Protein AF-A0A6P0M1K2-F1 (afdb_monomer)

Foldseek 3Di:
DVVVVVVVVVVVVVVVVVVVVVVVVQVVLQVLQVLLQKGWDDWDDPDQWIFTWIAHNVGDIWTFTAGPPQQQTPGRRDPPVPCSRVDGSSRSSNVVVVVVVD

Mean predicted aligned error: 8.24 Å

pLDDT: mean 81.95, std 12.54, range [46.31, 96.44]

Secondary structure (DSSP, 8-state):
-HHHHHHHHHHHHHHHHHHHHHHHHHHHHHHHHHHHT-EEEEEEE-SSEEEEEEE-TT--EEEEEEETTT-BEEE-SS--TT-GGG-BHHHHHHHHHHHTT-

Radius of gyration: 17.52 Å; Cα contacts (8 Å, |Δi|>4): 137; chains: 1; bounding box: 41×26×55 Å

Structure (mmCIF, N/CA/C/O backbone):
data_AF-A0A6P0M1K2-F1
#
_entry.id   AF-A0A6P0M1K2-F1
#
loop_
_atom_site.group_PDB
_atom_site.id
_atom_site.type_symbol
_atom_site.label_atom_id
_atom_site.label_alt_id
_atom_site.label_comp_id
_atom_site.label_asym_id
_atom_site.label_entity_id
_atom_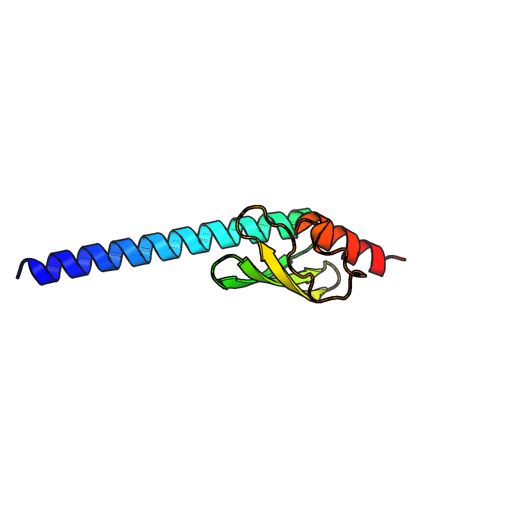site.label_seq_id
_atom_site.pdbx_PDB_ins_code
_atom_site.Cartn_x
_atom_site.Cartn_y
_atom_site.Cartn_z
_atom_site.occupancy
_atom_site.B_iso_or_equiv
_atom_site.auth_seq_id
_atom_site.auth_comp_id
_atom_site.auth_asym_id
_atom_site.auth_atom_id
_atom_site.pdbx_PDB_model_num
ATOM 1 N N . GLU A 1 1 ? -28.382 10.878 35.071 1.00 62.19 1 GLU A N 1
ATOM 2 C CA . GLU A 1 1 ? -27.107 11.494 34.635 1.00 62.19 1 GLU A CA 1
ATOM 3 C C . GLU A 1 1 ? -25.988 10.489 34.315 1.00 62.19 1 GLU A C 1
ATOM 5 O O . GLU A 1 1 ? -25.270 10.716 33.353 1.00 62.19 1 GLU A O 1
ATOM 10 N N . MET A 1 2 ? -25.882 9.330 34.989 1.00 65.94 2 MET A N 1
ATOM 11 C CA . MET A 1 2 ? -24.843 8.313 34.691 1.00 65.94 2 MET A CA 1
ATOM 12 C C . MET A 1 2 ? -24.811 7.763 33.248 1.00 65.94 2 MET A C 1
ATOM 14 O O . MET A 1 2 ? -23.732 7.459 32.748 1.00 65.94 2 MET A O 1
ATOM 18 N N . ARG A 1 3 ? -25.958 7.643 32.559 1.00 70.00 3 ARG A N 1
ATOM 19 C CA . ARG A 1 3 ? -26.006 7.149 31.165 1.00 70.00 3 ARG A CA 1
ATOM 20 C C . ARG A 1 3 ? -25.216 8.035 30.195 1.00 70.00 3 ARG A C 1
ATOM 22 O O . ARG A 1 3 ? -24.466 7.517 29.383 1.00 70.00 3 ARG A O 1
ATOM 29 N N . ILE A 1 4 ? -25.321 9.356 30.348 1.00 75.19 4 ILE A N 1
ATOM 30 C CA . ILE A 1 4 ? -24.669 10.328 29.456 1.00 75.19 4 ILE A CA 1
ATOM 31 C C . ILE A 1 4 ? -23.142 10.242 29.585 1.00 75.19 4 ILE A C 1
ATOM 33 O O . ILE A 1 4 ? -22.430 10.271 28.587 1.00 75.19 4 ILE A O 1
ATOM 37 N N . VAL A 1 5 ? -22.636 10.074 30.811 1.00 69.50 5 VAL A N 1
ATOM 38 C CA . VAL A 1 5 ? -21.194 9.931 31.069 1.00 69.50 5 VAL A CA 1
ATOM 39 C C . VAL A 1 5 ? -20.655 8.621 30.484 1.00 69.50 5 VAL A C 1
ATOM 41 O O . VAL A 1 5 ? -19.591 8.617 29.870 1.00 69.50 5 VAL A O 1
ATOM 44 N N . TYR A 1 6 ? -21.397 7.518 30.620 1.00 65.56 6 TYR A N 1
ATOM 45 C CA . TYR A 1 6 ? -21.009 6.224 30.050 1.00 65.56 6 TYR A CA 1
ATOM 46 C C . TYR A 1 6 ? -20.963 6.258 28.514 1.00 65.56 6 TYR A C 1
ATOM 48 O O . TYR A 1 6 ? -19.990 5.807 27.901 1.00 65.56 6 TYR A O 1
ATOM 56 N N . ASP A 1 7 ? -21.977 6.848 27.886 1.00 68.12 7 ASP A N 1
ATOM 57 C CA . ASP A 1 7 ? -22.039 6.980 26.431 1.00 68.12 7 ASP A CA 1
ATOM 58 C C . ASP A 1 7 ? -20.900 7.868 25.901 1.00 68.12 7 ASP A C 1
ATOM 60 O O . ASP A 1 7 ? -20.247 7.513 24.920 1.00 68.12 7 ASP A O 1
ATOM 64 N N . LEU A 1 8 ? -20.566 8.959 26.599 1.00 65.25 8 LEU A N 1
ATOM 65 C CA . LEU A 1 8 ? -19.461 9.841 26.213 1.00 65.25 8 LEU A CA 1
ATOM 66 C C . LEU A 1 8 ? -18.091 9.142 26.306 1.00 65.25 8 LEU A C 1
ATOM 68 O O . LEU A 1 8 ? -17.283 9.229 25.380 1.00 65.25 8 LEU A O 1
ATOM 72 N N . VAL A 1 9 ? -17.831 8.407 27.393 1.00 70.81 9 VAL A N 1
ATOM 73 C CA . VAL A 1 9 ? -16.570 7.664 27.580 1.00 70.81 9 VAL A CA 1
ATOM 74 C C . VAL A 1 9 ? -16.432 6.539 26.550 1.00 70.81 9 VAL A C 1
ATOM 76 O O . VAL A 1 9 ? -15.349 6.320 25.995 1.00 70.81 9 VAL A O 1
ATOM 79 N N . THR A 1 10 ? -17.522 5.829 26.242 1.00 70.00 10 THR A N 1
ATOM 80 C CA . THR A 1 10 ? -17.495 4.765 25.227 1.00 70.00 10 THR A CA 1
ATOM 81 C C . THR A 1 10 ? -17.293 5.316 23.815 1.00 70.00 10 THR A C 1
ATOM 83 O O . THR A 1 10 ? -16.532 4.720 23.050 1.00 70.00 10 THR A O 1
ATOM 86 N N . GLN A 1 11 ? -17.900 6.458 23.474 1.00 69.19 11 GLN A N 1
ATOM 87 C CA . GLN A 1 11 ? -17.677 7.152 22.200 1.00 69.19 1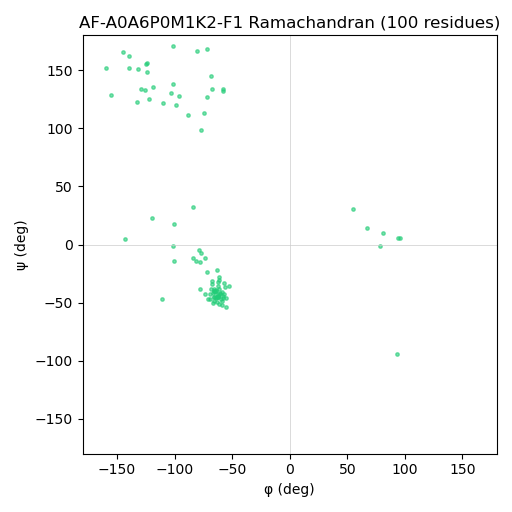1 GLN A CA 1
ATOM 88 C C . GLN A 1 11 ? -16.221 7.596 22.045 1.00 69.19 11 GLN A C 1
ATOM 90 O O . GLN A 1 11 ? -15.572 7.204 21.077 1.00 69.19 11 GLN A O 1
ATOM 95 N N . GLN A 1 12 ? -15.663 8.290 23.043 1.00 74.75 12 GLN A N 1
ATOM 96 C CA . GLN A 1 12 ? -14.254 8.695 23.024 1.00 74.75 12 GLN A CA 1
ATOM 97 C C . GLN A 1 12 ? -13.331 7.489 22.818 1.00 74.75 12 GLN A C 1
ATOM 99 O O . GLN A 1 12 ? -12.455 7.506 21.956 1.00 74.75 12 GLN A O 1
ATOM 104 N N . THR A 1 13 ? -13.562 6.396 23.549 1.00 77.06 13 THR A N 1
ATOM 105 C CA . THR A 1 13 ? -12.739 5.183 23.436 1.00 77.06 13 THR A CA 1
ATOM 106 C C . THR A 1 13 ? -12.792 4.566 22.032 1.00 77.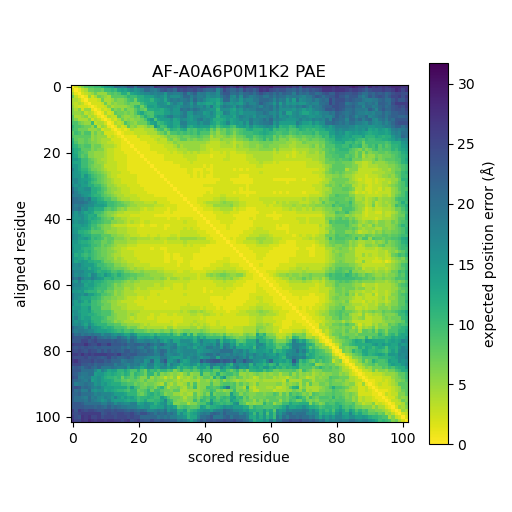06 13 THR A C 1
ATOM 108 O O . THR A 1 13 ? -11.772 4.081 21.535 1.00 77.06 13 THR A O 1
ATOM 111 N N . LYS A 1 14 ? -13.960 4.577 21.374 1.00 79.31 14 LYS A N 1
ATOM 112 C CA . LYS A 1 14 ? -14.114 4.100 19.990 1.00 79.31 14 LYS A CA 1
ATOM 113 C C . LYS A 1 14 ? -13.351 4.987 19.008 1.00 79.31 14 LYS A C 1
ATOM 115 O O . LYS A 1 14 ? -12.604 4.455 18.189 1.00 79.31 14 LYS A O 1
ATOM 120 N N . ASP A 1 15 ? -13.458 6.304 19.144 1.00 82.31 15 ASP A N 1
ATOM 121 C CA . ASP A 1 15 ? -12.775 7.263 18.268 1.00 82.31 15 ASP A CA 1
ATOM 122 C C . ASP A 1 15 ? -11.252 7.180 18.404 1.00 82.31 15 ASP A C 1
ATOM 124 O O . ASP A 1 15 ? -10.525 7.189 17.408 1.00 82.31 15 ASP A O 1
ATOM 128 N N . PHE A 1 16 ? -10.750 7.032 19.634 1.00 84.31 16 PHE A N 1
ATOM 129 C CA . PHE A 1 16 ? -9.326 6.814 19.888 1.00 84.31 16 PHE A CA 1
ATOM 130 C C . PHE A 1 16 ? -8.827 5.513 19.254 1.00 84.31 16 PHE A C 1
ATOM 132 O O . PHE A 1 16 ? -7.785 5.512 18.596 1.00 84.31 16 PHE A O 1
ATOM 139 N N . LYS A 1 17 ? -9.578 4.412 19.396 1.00 84.56 17 LYS A N 1
ATOM 140 C CA . LYS A 1 17 ? -9.236 3.132 18.758 1.00 84.56 17 LYS A CA 1
ATOM 141 C C . LYS A 1 17 ? -9.245 3.234 17.234 1.00 84.56 17 LYS A C 1
ATOM 143 O O . LYS A 1 17 ? -8.317 2.736 16.604 1.00 84.56 17 LYS A O 1
ATOM 148 N N . ALA A 1 18 ? -10.239 3.904 16.651 1.00 84.94 18 ALA A N 1
ATOM 149 C CA . ALA A 1 18 ? -10.335 4.102 15.207 1.00 84.94 18 ALA A CA 1
ATOM 150 C C . ALA A 1 18 ? -9.151 4.918 14.661 1.00 84.94 18 ALA A C 1
ATOM 152 O O . ALA A 1 18 ? -8.534 4.524 13.673 1.00 84.94 18 ALA A O 1
ATOM 153 N N . LYS A 1 19 ? -8.763 6.005 15.345 1.00 88.25 19 LYS A N 1
ATOM 154 C CA . LYS A 1 19 ? -7.577 6.802 14.984 1.00 88.25 19 LYS A CA 1
ATOM 155 C C . LYS A 1 19 ? -6.283 5.998 15.094 1.00 88.25 19 LYS A C 1
ATOM 157 O O . LYS A 1 19 ? -5.460 6.040 14.183 1.00 88.25 19 LYS A O 1
ATOM 162 N N . ALA A 1 20 ? -6.109 5.250 16.182 1.00 88.69 20 ALA A N 1
ATOM 163 C CA . ALA A 1 20 ? -4.925 4.420 16.387 1.00 88.69 20 ALA A CA 1
ATOM 164 C C . ALA A 1 20 ? -4.813 3.301 15.337 1.00 88.69 20 ALA A C 1
ATOM 166 O O . ALA A 1 20 ? -3.715 3.018 14.856 1.00 88.69 20 ALA A O 1
ATOM 167 N N . LEU A 1 21 ? -5.943 2.692 14.960 1.00 89.12 21 LEU A N 1
ATOM 168 C CA . LEU A 1 21 ? -6.008 1.701 13.888 1.00 89.12 21 LEU A CA 1
ATOM 169 C C . LEU A 1 21 ? -5.623 2.329 12.545 1.00 89.12 21 LEU A C 1
ATOM 171 O O . LEU A 1 21 ? -4.714 1.836 11.887 1.00 89.12 21 LEU A O 1
ATOM 175 N N . HIS A 1 22 ? -6.217 3.473 12.197 1.00 90.88 22 HIS A N 1
ATOM 176 C CA . HIS A 1 22 ? -5.901 4.185 10.959 1.00 90.88 22 HIS A CA 1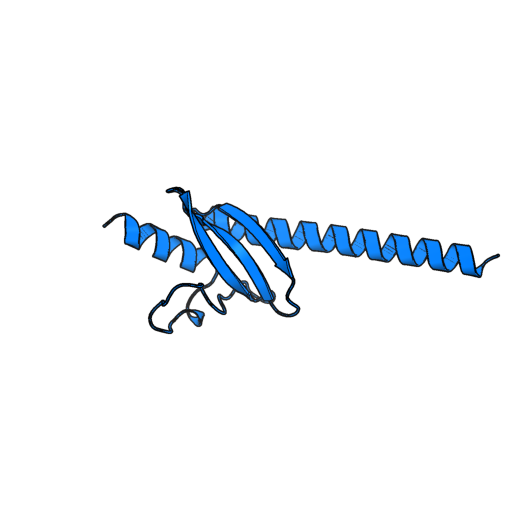
ATOM 177 C C . HIS A 1 22 ? -4.409 4.549 10.850 1.00 90.88 22 HIS A C 1
ATOM 179 O O . HIS A 1 22 ? -3.798 4.353 9.805 1.00 90.88 22 HIS A O 1
ATOM 185 N N . GLN A 1 23 ? -3.787 5.014 11.939 1.00 92.44 23 GLN A N 1
ATOM 186 C CA . GLN A 1 23 ? -2.349 5.320 11.975 1.00 92.44 23 GLN A CA 1
ATOM 187 C C . GLN A 1 23 ? -1.453 4.082 11.855 1.00 92.44 23 GLN A C 1
ATOM 189 O O . GLN A 1 23 ? -0.319 4.177 11.382 1.00 92.44 23 GLN A O 1
ATOM 194 N N . ARG A 1 24 ? -1.910 2.928 12.349 1.00 93.81 24 ARG A N 1
ATOM 195 C CA . ARG A 1 24 ? -1.192 1.659 12.198 1.00 93.81 24 ARG A CA 1
ATOM 196 C C . ARG A 1 24 ? -1.261 1.183 10.750 1.00 93.81 24 ARG A C 1
ATOM 198 O O . ARG A 1 24 ? -0.228 0.831 10.191 1.00 93.81 24 ARG A O 1
ATOM 205 N N . ASP A 1 25 ? -2.450 1.220 10.161 1.00 94.56 25 ASP A N 1
ATOM 206 C CA . ASP A 1 25 ? -2.689 0.818 8.775 1.00 94.56 25 ASP A CA 1
ATOM 207 C C . ASP A 1 25 ? -1.914 1.709 7.800 1.00 94.56 25 ASP A C 1
ATOM 209 O O . ASP A 1 25 ? -1.237 1.202 6.909 1.00 94.56 25 ASP A O 1
ATOM 213 N N . HIS A 1 26 ? -1.930 3.027 8.027 1.00 96.31 26 HIS A N 1
ATOM 214 C CA . HIS A 1 26 ? -1.158 3.991 7.246 1.00 96.31 26 HIS A CA 1
ATOM 215 C C . HIS A 1 26 ? 0.336 3.654 7.238 1.00 96.31 26 HIS A C 1
ATOM 217 O O . HIS A 1 26 ? 0.904 3.463 6.167 1.00 96.31 26 HIS A O 1
ATOM 223 N N . ARG A 1 27 ? 0.947 3.490 8.422 1.00 95.88 27 ARG A N 1
ATOM 224 C CA . ARG A 1 27 ? 2.372 3.141 8.543 1.00 95.88 27 ARG A CA 1
AT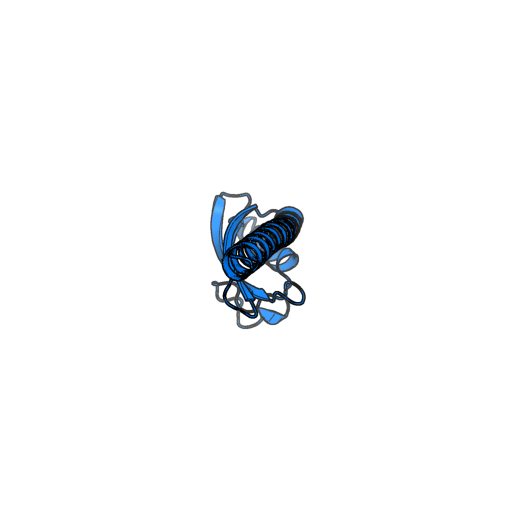OM 225 C C . ARG A 1 27 ? 2.708 1.822 7.859 1.00 95.88 27 ARG A C 1
ATOM 227 O O . ARG A 1 27 ? 3.736 1.718 7.207 1.00 95.88 27 ARG A O 1
ATOM 234 N N . ARG A 1 28 ? 1.839 0.817 7.994 1.00 94.88 28 ARG A N 1
ATOM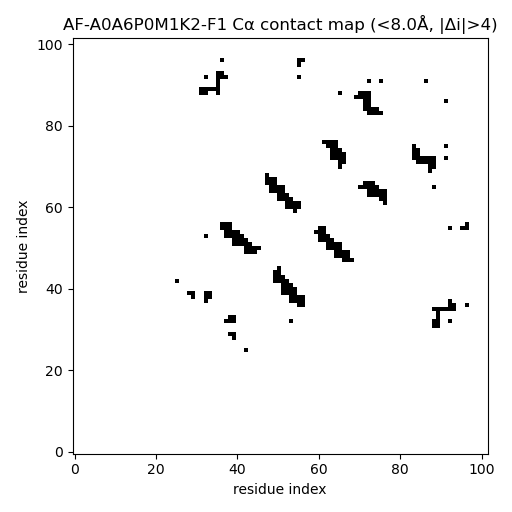 235 C CA . ARG A 1 28 ? 2.040 -0.492 7.361 1.00 94.88 28 ARG A CA 1
ATOM 236 C C . ARG A 1 28 ? 2.062 -0.383 5.833 1.00 94.88 28 ARG A C 1
ATOM 238 O O . ARG A 1 28 ? 2.913 -0.995 5.198 1.00 94.88 28 ARG A O 1
ATOM 245 N N . LEU A 1 29 ? 1.125 0.367 5.253 1.00 94.88 29 LEU A N 1
ATOM 246 C CA . LEU A 1 29 ? 1.041 0.573 3.805 1.00 94.88 29 LEU A CA 1
ATOM 247 C C . LEU A 1 29 ? 2.196 1.428 3.277 1.00 94.88 29 LEU A C 1
ATOM 249 O O . LEU A 1 29 ? 2.762 1.104 2.239 1.00 94.88 29 LEU A O 1
ATOM 253 N N . GLU A 1 30 ? 2.544 2.494 3.996 1.00 95.56 30 GLU A N 1
ATOM 254 C CA . GLU A 1 30 ? 3.660 3.383 3.665 1.00 95.56 30 GLU A CA 1
ATOM 255 C C . GLU A 1 30 ? 4.980 2.609 3.613 1.00 95.56 30 GLU A C 1
ATOM 257 O O . GLU A 1 30 ? 5.628 2.598 2.573 1.00 95.56 30 GLU A O 1
ATOM 262 N N . GLN A 1 31 ? 5.305 1.853 4.666 1.00 93.88 31 GLN A N 1
ATOM 263 C CA . GLN A 1 31 ? 6.530 1.050 4.727 1.00 93.88 31 GLN A CA 1
ATOM 264 C C . GLN A 1 31 ? 6.636 0.040 3.578 1.00 93.88 31 GLN A C 1
ATOM 266 O O . GLN A 1 31 ? 7.693 -0.093 2.966 1.00 93.88 31 GLN A O 1
ATOM 271 N N . ALA A 1 32 ? 5.546 -0.665 3.263 1.00 90.56 32 ALA A N 1
ATOM 272 C CA . ALA A 1 32 ? 5.544 -1.654 2.186 1.00 90.56 32 ALA A CA 1
ATOM 273 C C . ALA A 1 32 ? 5.762 -1.018 0.801 1.00 90.56 32 ALA A C 1
ATOM 275 O O . ALA A 1 32 ? 6.468 -1.586 -0.031 1.00 90.56 32 ALA A O 1
ATOM 276 N N . LEU A 1 33 ? 5.179 0.162 0.562 1.00 92.25 33 LEU A N 1
ATOM 277 C CA . LEU A 1 33 ? 5.376 0.915 -0.678 1.00 92.25 33 LEU A CA 1
ATOM 278 C C . LEU A 1 33 ? 6.801 1.459 -0.778 1.00 92.25 33 LEU A C 1
ATOM 280 O O . LEU A 1 33 ? 7.440 1.264 -1.810 1.00 92.25 33 LEU A O 1
ATOM 284 N N . GLU A 1 34 ? 7.317 2.067 0.292 1.00 91.75 34 GLU A N 1
ATOM 285 C CA . GLU A 1 34 ? 8.669 2.634 0.330 1.00 91.75 34 GLU A CA 1
ATOM 286 C C . GLU A 1 34 ? 9.742 1.569 0.094 1.00 91.75 34 GLU A C 1
ATOM 288 O O . GLU A 1 34 ? 10.661 1.784 -0.695 1.00 91.75 34 GLU A O 1
ATOM 293 N N . MET A 1 35 ? 9.598 0.386 0.701 1.00 86.19 35 MET A N 1
ATOM 294 C CA . MET A 1 35 ? 10.498 -0.749 0.462 1.00 86.19 35 MET A CA 1
ATOM 295 C C . MET A 1 35 ? 10.493 -1.221 -0.999 1.00 86.19 35 MET A C 1
ATOM 297 O O . MET A 1 35 ? 11.489 -1.770 -1.467 1.00 86.19 35 MET A O 1
ATOM 301 N N . GLY A 1 36 ? 9.380 -1.030 -1.711 1.00 81.25 36 GLY A N 1
ATOM 302 C CA . GLY A 1 36 ? 9.257 -1.321 -3.138 1.00 81.25 36 GLY A CA 1
ATOM 303 C C . GLY A 1 36 ? 9.746 -0.194 -4.055 1.00 81.25 36 GLY A C 1
ATOM 304 O O . GLY A 1 36 ? 9.897 -0.432 -5.249 1.00 81.25 36 GLY A O 1
ATOM 305 N N . GLY A 1 37 ? 10.005 1.006 -3.520 1.00 86.88 37 GLY A N 1
ATOM 306 C CA . GLY A 1 37 ? 10.367 2.209 -4.284 1.00 86.88 37 GLY A CA 1
ATOM 307 C C . GLY A 1 37 ? 9.195 3.146 -4.612 1.00 86.88 37 GLY A C 1
ATOM 308 O O . GLY A 1 37 ? 9.377 4.134 -5.318 1.00 86.88 37 GLY A O 1
ATOM 309 N N . GLY A 1 38 ? 7.998 2.863 -4.097 1.00 91.06 38 GLY A N 1
ATOM 310 C CA . GLY A 1 38 ? 6.792 3.662 -4.295 1.00 91.06 38 GLY A CA 1
ATOM 311 C C . GLY A 1 38 ? 6.465 4.540 -3.087 1.00 91.06 38 GLY A C 1
ATOM 312 O O . GLY A 1 38 ? 7.043 4.404 -2.014 1.00 91.06 38 GLY A O 1
ATOM 313 N N . ALA A 1 39 ? 5.493 5.437 -3.239 1.00 94.50 39 ALA A N 1
ATOM 314 C CA . ALA A 1 39 ? 5.029 6.307 -2.160 1.00 94.50 39 ALA A CA 1
ATOM 315 C C . ALA A 1 39 ? 3.506 6.265 -2.008 1.00 94.50 39 ALA A C 1
ATOM 317 O O . ALA A 1 39 ? 2.759 6.381 -2.986 1.00 94.50 39 ALA A O 1
ATOM 318 N N . LEU A 1 40 ? 3.040 6.143 -0.763 1.00 96.44 40 LEU A N 1
ATOM 319 C CA . LE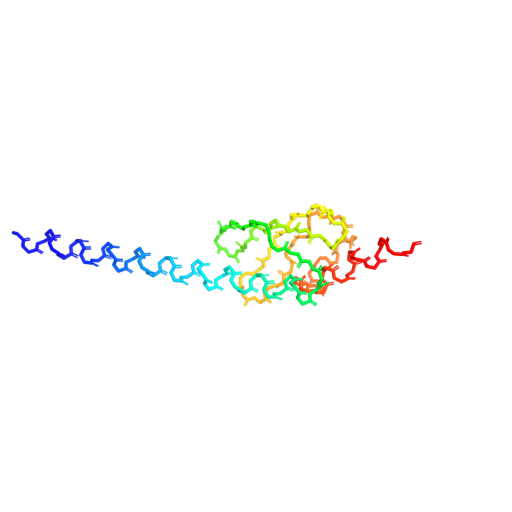U A 1 40 ? 1.618 6.174 -0.428 1.00 96.44 40 LEU A CA 1
ATOM 320 C C . LEU A 1 40 ? 1.035 7.568 -0.676 1.00 96.44 40 LEU A C 1
ATOM 322 O O . LEU A 1 40 ? 1.601 8.574 -0.259 1.00 96.44 40 LEU A O 1
ATOM 326 N N . GLN A 1 41 ? -0.132 7.634 -1.321 1.00 96.38 41 GLN A N 1
ATOM 327 C CA . GLN A 1 41 ? -0.868 8.891 -1.493 1.00 96.38 41 GLN A CA 1
ATOM 328 C C . GLN A 1 41 ? -2.160 8.916 -0.685 1.00 96.38 41 GLN A C 1
ATOM 330 O O . GLN A 1 41 ? -2.480 9.908 -0.038 1.00 96.38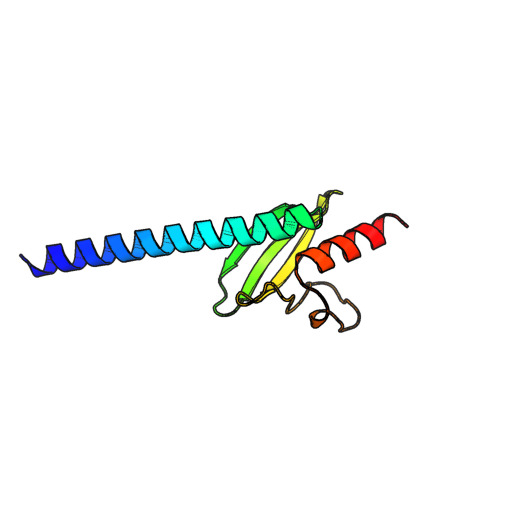 41 GLN A O 1
ATOM 335 N N . GLN A 1 42 ? -2.938 7.837 -0.755 1.00 95.25 42 GLN A N 1
ATOM 336 C CA . GLN A 1 42 ? -4.218 7.723 -0.066 1.00 95.25 42 GLN A CA 1
ATOM 337 C C . GLN A 1 42 ? -4.588 6.251 0.077 1.00 95.25 42 GLN A C 1
ATOM 339 O O . GLN A 1 42 ? -4.253 5.442 -0.783 1.00 95.25 42 GLN A O 1
ATOM 344 N N . PHE A 1 43 ? -5.351 5.897 1.105 1.00 96.44 43 PHE A N 1
ATOM 345 C CA . PHE A 1 43 ? -5.992 4.591 1.173 1.00 96.44 43 PHE A CA 1
ATOM 346 C C . PHE A 1 43 ? -7.412 4.706 1.721 1.00 96.44 43 PHE A C 1
ATOM 348 O O . PHE A 1 43 ? -7.726 5.617 2.486 1.00 96.44 43 PHE A O 1
ATOM 355 N N . HIS A 1 44 ? -8.267 3.776 1.309 1.00 95.12 44 HIS A N 1
ATOM 356 C CA . HIS A 1 44 ? -9.629 3.646 1.807 1.00 95.12 44 HIS A CA 1
ATOM 357 C C . HIS A 1 44 ? -9.858 2.228 2.304 1.00 95.12 44 HIS A C 1
ATOM 359 O O . HIS A 1 44 ? -9.547 1.259 1.612 1.00 95.12 44 HIS A O 1
ATOM 365 N N . ASP A 1 45 ? -10.440 2.123 3.489 1.00 93.75 45 ASP A N 1
ATOM 366 C CA . ASP A 1 45 ? -10.888 0.860 4.053 1.00 93.75 45 ASP A CA 1
ATOM 367 C C . ASP A 1 45 ? -12.142 0.354 3.314 1.00 93.75 45 ASP A C 1
ATOM 369 O O . ASP A 1 45 ? -13.119 1.093 3.163 1.00 93.75 45 ASP A O 1
ATOM 373 N N . ARG A 1 46 ? -12.109 -0.893 2.830 1.00 94.12 46 ARG A N 1
ATOM 374 C CA . ARG A 1 46 ? -13.226 -1.581 2.162 1.00 94.12 46 ARG A CA 1
ATOM 375 C C . ARG A 1 46 ? -13.653 -2.862 2.895 1.00 94.12 46 ARG A C 1
ATOM 377 O O . ARG A 1 46 ? -14.245 -3.747 2.286 1.00 94.12 46 ARG A O 1
ATOM 384 N N . GLY A 1 47 ? -13.359 -2.973 4.191 1.00 93.06 47 GLY A N 1
ATOM 385 C CA . GLY A 1 47 ? -13.630 -4.160 5.004 1.00 93.06 47 GLY A CA 1
ATOM 386 C C . GLY A 1 47 ? -12.420 -5.087 5.046 1.00 93.06 47 GLY A C 1
ATOM 387 O O . GLY A 1 47 ? -11.517 -4.873 5.850 1.00 93.06 47 GLY A O 1
ATOM 388 N N . GLU A 1 48 ? -12.373 -6.083 4.164 1.00 92.19 48 GLU A N 1
ATOM 389 C CA . GLU A 1 48 ? -11.306 -7.104 4.146 1.00 92.19 48 GLU A CA 1
ATOM 390 C C . GLU A 1 48 ? -10.020 -6.640 3.438 1.00 92.19 48 GLU A C 1
ATOM 392 O O . GLU A 1 48 ? -8.956 -7.247 3.568 1.00 92.19 48 GLU A O 1
ATOM 397 N N . PHE A 1 49 ? -10.100 -5.541 2.687 1.00 93.81 49 PHE A N 1
ATOM 398 C CA . PHE A 1 49 ? -8.994 -5.001 1.904 1.00 93.81 49 PHE A CA 1
ATOM 399 C C . PHE A 1 49 ? -8.944 -3.474 1.967 1.00 93.81 49 PHE A C 1
ATOM 401 O O . PHE A 1 49 ? -9.927 -2.810 2.312 1.00 93.81 49 PHE A O 1
ATOM 408 N N . TRP A 1 50 ? -7.793 -2.910 1.610 1.00 95.50 50 TRP A N 1
ATOM 409 C CA . TRP A 1 50 ? -7.630 -1.485 1.353 1.00 95.50 50 TRP A CA 1
ATOM 410 C C . TRP A 1 50 ? -7.624 -1.216 -0.148 1.00 95.50 50 TRP A C 1
ATOM 412 O O . TRP A 1 50 ? -6.965 -1.919 -0.911 1.00 95.50 50 TRP A O 1
ATOM 422 N N . GLN A 1 51 ? -8.310 -0.160 -0.575 1.00 95.25 51 GLN A N 1
ATOM 423 C CA . GLN A 1 51 ? -8.061 0.459 -1.874 1.00 95.25 51 GLN A CA 1
ATOM 424 C C . GLN A 1 51 ? -6.964 1.509 -1.689 1.00 95.25 51 GLN A C 1
ATOM 426 O O . GLN A 1 51 ? -7.194 2.528 -1.038 1.00 95.25 51 GLN A O 1
ATOM 431 N N . VAL A 1 52 ? -5.785 1.259 -2.246 1.00 95.31 52 VAL A N 1
ATOM 432 C CA . VAL A 1 52 ? -4.564 2.039 -2.028 1.00 95.31 52 VAL A CA 1
ATOM 433 C C . VAL A 1 52 ? -4.217 2.799 -3.299 1.00 95.31 52 VAL A C 1
ATOM 435 O O . VAL A 1 52 ? -4.019 2.187 -4.345 1.00 95.31 52 VAL A O 1
ATOM 438 N N . ARG A 1 53 ? -4.125 4.126 -3.211 1.00 94.69 53 ARG A N 1
ATOM 439 C CA . ARG A 1 53 ? -3.527 4.979 -4.238 1.00 94.69 53 ARG A CA 1
ATOM 440 C C . ARG A 1 53 ? -2.081 5.265 -3.859 1.00 94.69 53 ARG A C 1
ATOM 442 O O . ARG A 1 53 ? -1.809 5.735 -2.752 1.00 94.69 53 ARG A O 1
ATOM 449 N N . TRP A 1 54 ? -1.176 5.021 -4.788 1.00 94.31 54 TRP A N 1
ATOM 450 C CA . TRP A 1 54 ? 0.257 5.178 -4.593 1.00 94.31 54 TRP A CA 1
ATOM 451 C C . TRP A 1 54 ? 0.910 5.671 -5.882 1.00 94.31 54 TRP A C 1
ATOM 453 O O . TRP A 1 54 ? 0.273 5.680 -6.937 1.00 94.31 54 TRP A O 1
ATOM 463 N N . ARG A 1 55 ? 2.154 6.135 -5.783 1.00 93.25 55 ARG A N 1
ATOM 464 C CA . ARG A 1 55 ? 2.947 6.549 -6.941 1.00 93.25 55 ARG A CA 1
ATOM 465 C C . ARG A 1 55 ? 4.270 5.806 -7.018 1.00 93.25 55 ARG A C 1
ATOM 467 O O . ARG A 1 55 ? 4.835 5.483 -5.976 1.00 93.25 55 ARG A O 1
ATOM 474 N N . THR A 1 56 ? 4.752 5.587 -8.227 1.00 89.56 56 THR A N 1
ATOM 475 C CA . THR A 1 56 ? 6.120 5.149 -8.536 1.00 89.56 56 THR A CA 1
ATOM 476 C C . THR A 1 56 ? 7.131 6.275 -8.291 1.00 89.56 56 THR A C 1
ATOM 478 O O . THR A 1 56 ? 6.760 7.444 -8.117 1.00 89.56 56 THR A O 1
ATOM 481 N N . ALA A 1 57 ? 8.422 5.945 -8.300 1.00 84.56 57 ALA A N 1
ATOM 482 C CA . ALA A 1 57 ? 9.520 6.899 -8.164 1.00 84.56 57 ALA A CA 1
ATOM 483 C C . ALA A 1 57 ? 9.554 7.922 -9.314 1.00 84.56 57 ALA A C 1
ATOM 485 O O . ALA A 1 57 ? 9.899 9.085 -9.100 1.00 84.56 57 ALA A O 1
ATOM 486 N N . ASN A 1 58 ? 9.137 7.514 -10.518 1.00 84.88 58 ASN A N 1
ATOM 487 C CA . ASN A 1 58 ? 9.018 8.391 -11.688 1.00 84.88 58 ASN A CA 1
ATOM 488 C C . ASN A 1 58 ? 7.744 9.269 -11.684 1.00 84.88 58 ASN A C 1
ATOM 490 O O . ASN A 1 58 ? 7.594 10.131 -12.548 1.00 84.88 58 ASN A O 1
ATOM 494 N N . GLY A 1 59 ? 6.851 9.094 -10.702 1.00 87.25 59 GLY A N 1
ATOM 495 C CA . GLY A 1 59 ? 5.664 9.926 -10.506 1.00 87.25 59 GLY A CA 1
ATOM 496 C C . GLY A 1 59 ? 4.370 9.411 -11.144 1.00 87.25 59 GLY A C 1
ATOM 497 O O . GLY A 1 59 ? 3.361 10.111 -11.061 1.00 87.25 59 GLY A O 1
ATOM 498 N N . GLU A 1 60 ? 4.348 8.215 -11.736 1.00 87.94 60 GLU A N 1
ATOM 499 C CA . GLU A 1 60 ? 3.102 7.596 -12.203 1.00 87.94 60 GLU A CA 1
ATOM 500 C C . GLU A 1 60 ? 2.188 7.196 -11.044 1.00 87.94 60 GLU A C 1
ATOM 502 O O . GLU A 1 60 ? 2.635 6.779 -9.978 1.00 87.94 60 GLU A O 1
ATOM 507 N N . HIS A 1 61 ? 0.877 7.321 -11.253 1.00 90.81 61 HIS A N 1
ATOM 508 C CA . HIS A 1 61 ? -0.133 7.056 -10.234 1.00 90.81 61 HIS A CA 1
ATOM 509 C C . HIS A 1 61 ? -0.817 5.712 -10.463 1.00 90.81 61 HIS A C 1
ATOM 511 O O . HIS A 1 61 ? -1.368 5.454 -11.533 1.00 90.81 61 HIS A O 1
ATOM 517 N N . HIS A 1 62 ? -0.897 4.910 -9.406 1.00 90.06 62 HIS A N 1
ATOM 518 C CA . HIS A 1 62 ? -1.545 3.606 -9.417 1.00 90.06 62 HIS A CA 1
ATOM 519 C C . HIS A 1 62 ? -2.613 3.507 -8.333 1.00 90.06 62 HIS A C 1
ATOM 521 O O . HIS A 1 62 ? -2.600 4.217 -7.323 1.00 90.06 62 HIS A O 1
ATOM 527 N N . THR A 1 63 ? -3.584 2.626 -8.560 1.00 91.44 63 THR A N 1
ATOM 528 C CA . THR A 1 63 ? -4.606 2.271 -7.575 1.00 91.44 63 THR A CA 1
ATOM 529 C C . THR A 1 63 ? -4.724 0.761 -7.513 1.00 91.44 63 THR A C 1
ATOM 531 O O . THR A 1 63 ? -5.026 0.135 -8.521 1.00 91.44 63 THR A O 1
ATOM 534 N N . SER A 1 64 ? -4.532 0.187 -6.330 1.00 90.50 64 SER A N 1
ATOM 535 C CA . SER A 1 64 ? -4.509 -1.263 -6.130 1.00 90.50 64 SER A CA 1
ATOM 536 C C . SER A 1 64 ? -5.403 -1.663 -4.953 1.00 90.50 64 SER A C 1
ATOM 538 O O . SER A 1 64 ? -5.616 -0.884 -4.024 1.00 90.50 64 SER A O 1
ATOM 540 N N . ALA A 1 65 ? -5.949 -2.875 -4.993 1.00 92.25 65 ALA A N 1
ATOM 541 C CA . ALA A 1 65 ? -6.689 -3.489 -3.896 1.00 92.25 65 ALA A CA 1
ATOM 542 C C . ALA A 1 65 ? -5.767 -4.453 -3.142 1.00 92.25 65 ALA A C 1
ATOM 544 O O . ALA A 1 65 ? -5.260 -5.405 -3.733 1.00 92.25 65 ALA A O 1
ATOM 545 N N . ILE A 1 66 ? -5.560 -4.206 -1.849 1.00 92.25 66 ILE A N 1
ATOM 546 C CA . ILE A 1 66 ? -4.542 -4.869 -1.026 1.00 92.25 66 ILE A CA 1
ATOM 547 C C . ILE A 1 66 ? -5.197 -5.551 0.172 1.00 92.25 66 ILE A C 1
ATOM 549 O O . ILE A 1 66 ? -5.909 -4.907 0.944 1.00 92.25 66 ILE A O 1
ATOM 553 N N . SER A 1 67 ? -4.944 -6.847 0.338 1.00 92.50 67 SER A N 1
ATOM 554 C CA . SER A 1 67 ? -5.403 -7.650 1.472 1.00 92.50 67 SER A CA 1
ATOM 555 C C . SER A 1 67 ? -4.904 -7.075 2.797 1.00 92.50 67 SER A C 1
ATOM 557 O O . SER A 1 67 ? -3.713 -6.799 2.966 1.00 92.50 67 SER A O 1
ATOM 559 N N . LYS A 1 68 ? -5.806 -6.941 3.778 1.00 93.56 68 LYS A N 1
ATOM 560 C CA . LYS A 1 68 ? -5.419 -6.523 5.132 1.00 93.56 68 LYS A CA 1
ATOM 561 C C . LYS A 1 68 ? -4.673 -7.597 5.904 1.00 93.56 68 LYS A C 1
ATOM 563 O O . LYS A 1 68 ? -3.955 -7.277 6.853 1.00 93.56 68 LYS A O 1
ATOM 568 N N . GLN A 1 69 ? -4.860 -8.861 5.540 1.00 90.31 69 GLN A N 1
ATOM 569 C CA . GLN A 1 69 ? -4.284 -9.975 6.279 1.00 90.31 69 GLN A CA 1
ATOM 570 C C . GLN A 1 69 ? -2.758 -9.948 6.157 1.00 90.31 69 GLN A C 1
ATOM 572 O O . GLN A 1 69 ? -2.043 -9.898 7.155 1.00 90.31 69 GLN A O 1
ATOM 577 N N . ASP A 1 70 ? -2.265 -9.833 4.933 1.00 88.31 70 ASP A N 1
ATOM 578 C CA . ASP A 1 70 ? -0.887 -10.158 4.571 1.00 88.31 70 ASP A CA 1
ATOM 579 C C . ASP A 1 70 ? -0.277 -9.219 3.519 1.00 88.31 70 ASP A C 1
ATOM 581 O O . ASP A 1 70 ? 0.867 -9.420 3.142 1.00 88.31 70 ASP A O 1
ATOM 585 N N . LEU A 1 71 ? -0.984 -8.163 3.094 1.00 88.94 71 LEU A N 1
ATOM 586 C CA . LEU A 1 71 ? -0.573 -7.266 2.001 1.00 88.94 71 LEU A CA 1
ATOM 587 C C . LEU A 1 71 ? -0.552 -7.907 0.606 1.00 88.94 71 LEU A C 1
ATOM 589 O O . LEU A 1 71 ? -0.043 -7.289 -0.331 1.00 88.94 71 LEU A O 1
ATOM 593 N N . THR A 1 72 ? -1.155 -9.087 0.440 1.00 87.31 72 THR A N 1
ATOM 594 C CA . THR A 1 72 ? -1.351 -9.703 -0.876 1.00 87.31 72 THR A CA 1
ATOM 595 C C . THR A 1 72 ? -2.156 -8.777 -1.788 1.00 87.31 72 THR A C 1
ATOM 597 O O . THR A 1 72 ? -3.193 -8.227 -1.395 1.00 87.31 72 THR A O 1
ATOM 600 N N . VAL A 1 73 ? -1.700 -8.607 -3.027 1.00 85.94 73 VAL A N 1
ATOM 601 C CA . VAL A 1 73 ? -2.403 -7.821 -4.040 1.00 85.94 73 VAL A CA 1
ATOM 602 C C . VAL A 1 73 ? -3.609 -8.621 -4.529 1.00 85.94 73 VAL A C 1
ATOM 604 O O . VAL A 1 73 ? -3.498 -9.664 -5.166 1.00 85.94 73 VAL A O 1
ATOM 607 N N . ILE A 1 74 ? -4.804 -8.122 -4.228 1.00 83.81 74 ILE A N 1
ATOM 608 C CA . ILE A 1 74 ? -6.060 -8.693 -4.730 1.00 83.81 74 ILE A CA 1
ATOM 609 C C . ILE A 1 74 ? -6.271 -8.262 -6.183 1.00 83.81 74 ILE A C 1
ATOM 611 O O . ILE A 1 74 ? -6.765 -9.033 -7.002 1.00 83.81 74 ILE A O 1
ATOM 615 N N . SER A 1 75 ? -5.908 -7.018 -6.491 1.00 81.31 75 SER A N 1
ATOM 616 C CA . SER A 1 75 ? -5.938 -6.455 -7.836 1.00 81.31 75 SER A CA 1
ATOM 617 C C . SER A 1 75 ? -4.925 -5.322 -7.918 1.00 81.31 75 SER A C 1
ATOM 619 O O . SER A 1 75 ? -4.943 -4.418 -7.082 1.00 81.31 75 SER A O 1
ATOM 621 N N . SER A 1 76 ? -4.049 -5.339 -8.917 1.00 75.88 76 SER A N 1
ATOM 622 C CA . SER A 1 76 ? -3.054 -4.276 -9.098 1.00 75.88 76 SER A CA 1
ATOM 623 C C . SER A 1 76 ? -3.629 -2.999 -9.724 1.00 75.88 76 SER A C 1
ATOM 625 O O . SER A 1 76 ? -2.989 -1.951 -9.646 1.00 75.88 76 SER A O 1
ATOM 627 N N . GLY A 1 77 ? -4.831 -3.069 -10.313 1.00 70.88 77 GLY A N 1
ATOM 628 C CA . GLY A 1 77 ? -5.434 -1.988 -11.104 1.00 70.88 77 GLY A CA 1
ATOM 629 C C . GLY A 1 77 ? -4.875 -1.868 -12.526 1.00 70.88 77 GLY A C 1
ATOM 630 O O . GLY A 1 77 ? -5.355 -1.046 -13.303 1.00 70.88 77 GLY A O 1
ATOM 631 N N . ILE A 1 78 ? -3.908 -2.715 -12.881 1.00 60.72 78 ILE A N 1
ATOM 632 C CA . ILE A 1 78 ? -3.384 -2.911 -14.232 1.00 60.72 78 ILE A CA 1
ATOM 633 C C . ILE A 1 78 ? -3.511 -4.394 -14.594 1.00 60.72 78 ILE A C 1
ATOM 635 O O . ILE A 1 78 ? -3.607 -5.256 -13.726 1.00 60.72 78 ILE A O 1
ATOM 639 N N . CYS A 1 79 ? -3.557 -4.733 -15.880 1.00 59.34 79 CYS A N 1
ATOM 640 C CA . CYS A 1 79 ? -3.609 -6.143 -16.261 1.00 59.34 79 CYS A CA 1
ATOM 641 C C . CYS A 1 79 ? -2.207 -6.763 -16.128 1.00 59.34 79 CYS A C 1
ATOM 643 O O . CYS A 1 79 ? -1.385 -6.635 -17.034 1.00 59.34 79 CYS A O 1
ATOM 645 N N . LEU A 1 80 ? -1.930 -7.466 -15.024 1.00 61.22 80 LEU A N 1
ATOM 646 C CA . LEU A 1 80 ? -0.704 -8.263 -14.841 1.00 61.22 80 LEU A CA 1
ATOM 647 C C . LEU A 1 80 ? -0.820 -9.666 -15.452 1.00 61.22 80 LEU A C 1
ATOM 649 O O . LEU A 1 80 ? -0.260 -10.635 -14.943 1.00 61.22 80 LEU A O 1
ATOM 653 N N . SER A 1 81 ? -1.579 -9.797 -16.542 1.00 59.69 81 SER A N 1
ATOM 654 C CA . SER A 1 81 ? -1.873 -11.089 -17.179 1.00 59.69 81 SER A CA 1
ATOM 655 C C . SER A 1 81 ? -2.493 -12.123 -16.216 1.00 59.69 81 SER A C 1
ATOM 657 O O . SER A 1 81 ? -2.267 -13.320 -16.365 1.00 59.69 81 SER A O 1
ATOM 659 N N . GLY A 1 82 ? -3.258 -11.670 -15.211 1.00 60.72 82 GLY A N 1
ATOM 660 C CA . GLY A 1 82 ? -3.984 -12.531 -14.265 1.00 60.72 82 GLY A CA 1
ATOM 661 C C . GLY A 1 82 ? -3.156 -13.105 -13.108 1.00 60.72 82 GLY A C 1
ATOM 662 O O . GLY A 1 82 ? -3.649 -13.976 -12.394 1.00 60.72 82 GLY A O 1
ATOM 663 N N . ARG A 1 83 ? -1.917 -12.636 -12.907 1.00 62.16 83 ARG A N 1
ATOM 664 C CA . ARG A 1 83 ? -0.999 -13.115 -11.855 1.00 62.16 83 ARG A CA 1
ATOM 665 C C . ARG A 1 83 ? -0.937 -12.214 -10.623 1.00 62.16 83 ARG A C 1
ATOM 667 O O . ARG A 1 83 ? -0.010 -12.317 -9.832 1.00 62.16 83 ARG A O 1
ATOM 674 N N . ASP A 1 84 ? -1.916 -11.333 -10.444 1.00 62.91 84 ASP A N 1
ATOM 675 C CA . ASP A 1 84 ? -1.938 -10.335 -9.368 1.00 62.91 84 ASP A CA 1
ATOM 676 C C . ASP A 1 84 ? -1.732 -10.944 -7.969 1.00 62.91 84 ASP A C 1
ATOM 678 O O . ASP A 1 84 ? -1.032 -10.366 -7.147 1.00 62.91 84 ASP A O 1
ATOM 682 N N . ARG A 1 85 ? -2.266 -12.149 -7.730 1.00 65.81 85 ARG A N 1
ATOM 683 C CA . ARG A 1 85 ? -2.168 -12.863 -6.446 1.00 65.81 85 ARG A CA 1
ATOM 684 C C . ARG A 1 85 ? -0.795 -13.461 -6.136 1.00 65.81 85 ARG A C 1
ATOM 686 O O . ARG A 1 85 ? -0.582 -13.875 -5.002 1.00 65.81 85 ARG A O 1
ATOM 693 N N . ASP A 1 86 ? 0.114 -13.506 -7.107 1.00 75.06 86 ASP A N 1
ATOM 694 C CA . ASP A 1 86 ? 1.491 -13.963 -6.888 1.00 75.06 86 ASP A CA 1
ATOM 695 C C . ASP A 1 86 ? 2.345 -12.880 -6.197 1.00 75.06 86 ASP A C 1
ATOM 697 O O . ASP A 1 86 ? 3.494 -13.142 -5.842 1.00 75.06 86 ASP A O 1
ATOM 701 N N . PHE A 1 87 ? 1.810 -11.662 -6.027 1.00 69.06 87 PHE A N 1
ATOM 702 C CA . PHE A 1 87 ? 2.552 -10.505 -5.539 1.00 69.06 87 PHE A CA 1
ATOM 703 C C . PHE A 1 87 ? 1.982 -9.961 -4.225 1.00 69.06 87 PHE A C 1
ATOM 705 O O . PHE A 1 87 ? 0.778 -9.740 -4.077 1.00 69.06 87 PHE A O 1
ATOM 712 N N . ASP A 1 88 ? 2.878 -9.664 -3.286 1.00 79.88 88 ASP A N 1
ATOM 713 C CA . ASP A 1 88 ? 2.608 -8.699 -2.224 1.00 79.88 88 ASP A CA 1
ATOM 714 C C . ASP A 1 88 ? 2.799 -7.262 -2.740 1.00 79.88 88 ASP A C 1
ATOM 716 O O . ASP A 1 88 ? 3.338 -7.024 -3.828 1.00 79.88 88 ASP A O 1
ATOM 720 N N . LEU A 1 89 ? 2.320 -6.281 -1.968 1.00 76.25 89 LEU A N 1
ATOM 721 C CA . LEU A 1 89 ? 2.387 -4.872 -2.360 1.00 76.25 89 LEU A CA 1
ATOM 722 C C . LEU A 1 89 ? 3.822 -4.407 -2.663 1.00 76.25 89 LEU A C 1
ATOM 724 O O . LEU A 1 89 ? 4.017 -3.631 -3.592 1.00 76.25 89 LEU A O 1
ATOM 728 N N . GLN A 1 90 ? 4.821 -4.897 -1.928 1.00 81.31 90 GLN A N 1
ATOM 729 C CA . GLN A 1 90 ? 6.224 -4.540 -2.145 1.00 81.31 90 GLN A CA 1
ATOM 730 C C . GLN A 1 90 ? 6.721 -5.054 -3.508 1.00 81.31 90 GLN A C 1
ATOM 732 O O . GLN A 1 90 ? 7.316 -4.312 -4.292 1.00 81.31 90 GLN A O 1
ATOM 737 N N . SER A 1 91 ? 6.458 -6.325 -3.801 1.00 78.12 91 SER A N 1
ATOM 738 C CA . SER A 1 91 ? 6.894 -7.005 -5.020 1.00 78.12 91 SER A CA 1
ATOM 739 C C . SER A 1 91 ? 6.199 -6.445 -6.260 1.00 78.12 91 SER A C 1
ATOM 741 O O . SER A 1 91 ? 6.820 -6.344 -7.318 1.00 78.12 91 SER A O 1
ATOM 743 N N . LEU A 1 92 ? 4.936 -6.023 -6.126 1.00 77.81 92 LEU A N 1
ATOM 744 C CA . LEU A 1 92 ? 4.191 -5.344 -7.185 1.00 77.81 92 LEU A CA 1
ATOM 745 C C . LEU A 1 92 ? 4.885 -4.056 -7.643 1.00 77.81 92 LEU A C 1
ATOM 747 O O . LEU A 1 92 ? 5.063 -3.853 -8.844 1.00 77.81 92 LEU A O 1
ATOM 751 N N . VAL A 1 93 ? 5.284 -3.200 -6.697 1.00 78.88 93 VAL A N 1
ATOM 752 C CA . VAL A 1 93 ? 5.961 -1.934 -7.012 1.00 78.88 93 VAL A CA 1
ATOM 753 C C . VAL A 1 93 ? 7.258 -2.208 -7.772 1.00 78.88 93 VAL A C 1
ATOM 755 O O . VAL A 1 93 ? 7.478 -1.632 -8.834 1.00 78.88 93 VAL A O 1
ATOM 758 N N . GLY A 1 94 ? 8.068 -3.162 -7.302 1.00 74.94 94 GLY A N 1
ATOM 759 C CA . GLY A 1 94 ? 9.333 -3.507 -7.954 1.00 74.94 94 GLY A CA 1
ATOM 760 C C . GLY A 1 94 ? 9.183 -4.034 -9.390 1.00 74.94 94 GLY A C 1
ATOM 761 O O . GLY A 1 94 ? 10.073 -3.825 -10.214 1.00 74.94 94 GLY A O 1
ATOM 762 N N . VAL A 1 95 ? 8.075 -4.708 -9.715 1.00 76.12 95 VAL A N 1
ATOM 763 C CA . VAL A 1 95 ? 7.778 -5.158 -11.090 1.00 76.12 95 VAL A CA 1
ATOM 764 C C . VAL A 1 95 ? 7.373 -3.991 -11.982 1.00 76.12 95 VAL A C 1
ATOM 766 O O . VAL A 1 95 ? 7.811 -3.921 -13.131 1.00 76.12 95 VAL A O 1
ATOM 769 N N . ILE A 1 96 ? 6.546 -3.084 -11.463 1.00 73.81 96 ILE A N 1
ATOM 770 C CA . ILE A 1 96 ? 6.094 -1.903 -12.201 1.00 73.81 96 ILE A CA 1
ATOM 771 C C . ILE A 1 96 ? 7.289 -0.993 -12.504 1.00 73.81 96 ILE A C 1
ATOM 773 O O . ILE A 1 96 ? 7.476 -0.631 -13.659 1.00 73.81 96 ILE A O 1
ATOM 777 N N . GLU A 1 97 ? 8.153 -0.723 -11.523 1.00 70.44 97 GLU A N 1
ATOM 778 C CA . GLU A 1 97 ? 9.370 0.083 -11.710 1.00 70.44 97 GLU A CA 1
ATOM 779 C C . GLU A 1 97 ? 10.303 -0.492 -12.789 1.00 70.44 97 GLU A C 1
ATOM 781 O O . GLU A 1 97 ? 10.740 0.235 -13.679 1.00 70.44 97 GLU A O 1
ATOM 786 N N . ARG A 1 98 ? 10.574 -1.809 -12.782 1.00 63.69 98 ARG A N 1
ATOM 787 C CA . ARG A 1 98 ? 11.446 -2.424 -13.805 1.00 63.69 98 ARG A CA 1
ATOM 788 C C . ARG A 1 98 ? 10.894 -2.300 -15.219 1.00 63.69 98 ARG A C 1
ATOM 790 O O . ARG A 1 98 ? 11.668 -2.119 -16.148 1.00 63.69 98 ARG A O 1
ATOM 797 N N . ARG A 1 99 ? 9.573 -2.386 -15.388 1.00 59.88 99 ARG A N 1
ATOM 798 C CA . ARG A 1 99 ? 8.928 -2.296 -16.705 1.00 59.88 99 ARG A CA 1
ATOM 799 C C . ARG A 1 99 ? 9.140 -0.939 -17.385 1.00 59.88 99 ARG A C 1
ATOM 801 O O . ARG A 1 99 ? 8.993 -0.863 -18.598 1.00 59.88 99 ARG A O 1
ATOM 808 N N . TYR A 1 100 ? 9.450 0.107 -16.622 1.00 53.97 100 TYR A N 1
ATOM 809 C CA . TYR A 1 100 ? 9.642 1.461 -17.143 1.00 53.97 100 TYR A CA 1
ATOM 810 C C . TYR A 1 100 ? 11.110 1.875 -17.294 1.00 53.97 100 TYR A C 1
ATOM 812 O O . TYR A 1 100 ? 11.368 2.997 -17.728 1.00 53.97 100 TYR A O 1
ATOM 820 N N . TRP A 1 101 ? 12.062 1.013 -16.924 1.00 53.00 101 TRP A N 1
ATOM 821 C CA . TRP A 1 101 ? 13.496 1.281 -17.087 1.00 53.00 101 TRP A CA 1
ATOM 822 C C . TRP A 1 101 ? 14.121 0.584 -18.312 1.00 53.00 101 TRP A C 1
ATOM 824 O O . TRP A 1 101 ? 15.226 0.952 -18.711 1.00 53.00 101 TRP A O 1
ATOM 834 N N . ASP A 1 102 ? 13.419 -0.383 -18.912 1.00 46.31 102 ASP A N 1
ATOM 835 C CA . ASP A 1 102 ? 13.761 -0.992 -20.211 1.00 46.31 102 ASP A CA 1
ATOM 836 C C . ASP A 1 102 ? 13.161 -0.189 -21.382 1.00 46.31 102 ASP A C 1
ATOM 838 O O . ASP A 1 102 ? 13.843 -0.068 -22.428 1.00 46.31 102 ASP A O 1
#

Nearest PDB structures (foldseek):
  8egm-assembly1_A  TM=5.520E-01  e=1.173E+00  Pseudomonas aeruginosa PAO1

Sequence (102 aa):
EMRIVYDLVTQQTKDFKAKALHQRDHRRLEQALEMGGGALQQFHDRGEFWQVRWRTANGEHHTSAISKQDLTVISSGICLSGRDRDFDLQSLVGVIERRYWD

Solvent-accessible surface area (backbone atoms only — not comparable to full-atom values): 5594 Å² total; per-residue (Å²): 116,70,68,62,58,52,53,51,54,53,49,51,53,51,53,53,50,52,51,54,48,51,56,50,52,49,51,54,52,34,53,38,25,46,79,24,54,24,44,69,74,47,72,43,85,69,83,72,30,33,46,36,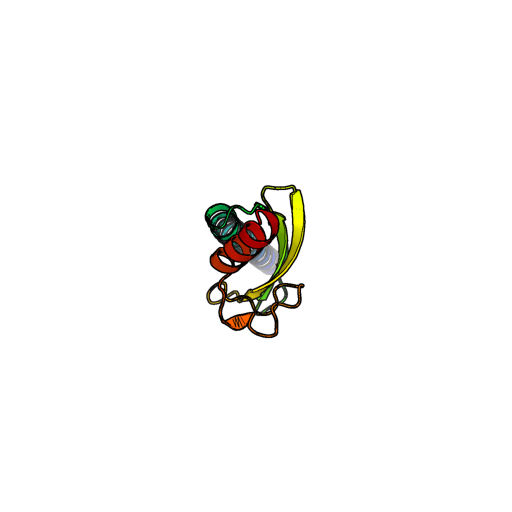32,32,26,46,78,90,64,53,80,47,47,29,34,28,32,67,88,77,37,37,19,74,34,59,75,60,89,63,85,85,49,37,72,84,25,38,52,31,56,46,37,46,53,58,57,53,70,75,74,113